Protein AF-A0A7V4H291-F1 (afdb_monomer)

Solvent-accessible surface area (backbone atoms only — not comparable to full-atom values): 2978 Å² total; per-residue (Å²): 139,83,89,87,86,85,86,78,94,72,58,70,70,56,50,53,30,38,62,68,36,72,36,65,52,70,45,57,49,96,90,41,71,92,49,78,47,75,48,78,38,68,47,124

Foldseek 3Di:
DDDDDDDDDDDPVVVVCQQCQNDKDFDADPVGPVGDDIDGRGHD

Structure (mmCIF, N/CA/C/O backbone):
data_AF-A0A7V4H291-F1
#
_entry.id   AF-A0A7V4H291-F1
#
loop_
_atom_site.group_PDB
_atom_site.id
_atom_site.type_symbol
_atom_site.label_atom_id
_atom_site.label_alt_id
_atom_site.label_comp_id
_atom_site.label_asym_id
_atom_site.label_entity_id
_atom_site.label_seq_id
_atom_site.pdbx_PDB_ins_code
_atom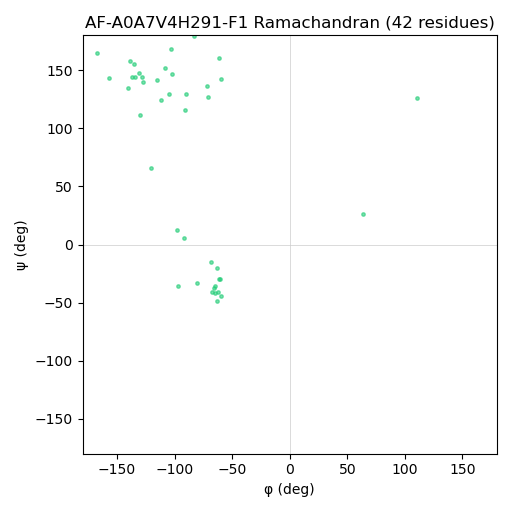_site.Cartn_x
_atom_site.Cartn_y
_atom_site.Cartn_z
_atom_site.occupancy
_atom_site.B_iso_or_equiv
_atom_site.auth_seq_id
_atom_site.auth_comp_id
_atom_site.auth_asym_id
_atom_site.auth_atom_id
_atom_site.pdbx_PDB_model_num
ATOM 1 N N . SER A 1 1 ? -0.674 -21.058 -5.638 1.00 69.12 1 SER A N 1
ATOM 2 C CA . SER A 1 1 ? -0.754 -19.881 -4.750 1.00 69.12 1 SER A CA 1
ATOM 3 C C . SER A 1 1 ? 0.614 -19.226 -4.705 1.00 69.12 1 SER A C 1
ATOM 5 O O . SER A 1 1 ? 1.610 -19.930 -4.801 1.00 69.12 1 SER A O 1
ATOM 7 N N . GLY A 1 2 ? 0.668 -17.898 -4.623 1.00 82.81 2 GLY A N 1
ATOM 8 C CA . GLY A 1 2 ? 1.910 -17.138 -4.474 1.00 82.81 2 GLY A CA 1
ATOM 9 C C . GLY A 1 2 ? 1.752 -16.129 -3.344 1.00 82.81 2 GLY A C 1
ATOM 10 O O . GLY A 1 2 ? 0.642 -15.655 -3.105 1.00 82.81 2 GLY A O 1
ATOM 11 N N . VAL A 1 3 ? 2.839 -15.839 -2.634 1.00 85.88 3 VAL A N 1
ATOM 12 C CA . VAL A 1 3 ? 2.880 -14.791 -1.609 1.00 85.88 3 VAL A CA 1
ATOM 13 C C . VAL A 1 3 ? 3.628 -13.603 -2.192 1.00 85.88 3 VAL A C 1
ATOM 15 O O . VAL A 1 3 ? 4.721 -13.764 -2.729 1.00 85.88 3 VAL A O 1
ATOM 18 N N . ILE A 1 4 ? 3.036 -12.418 -2.081 1.00 84.56 4 ILE A N 1
ATOM 19 C CA . ILE A 1 4 ? 3.686 -11.151 -2.408 1.00 84.56 4 ILE A CA 1
ATOM 20 C C . ILE A 1 4 ? 3.866 -10.408 -1.094 1.00 84.56 4 ILE A C 1
ATOM 22 O O . ILE A 1 4 ? 2.903 -10.193 -0.361 1.00 84.56 4 ILE A O 1
ATOM 26 N N . SER A 1 5 ? 5.104 -10.037 -0.792 1.00 89.38 5 SER A N 1
ATOM 27 C CA . SER A 1 5 ? 5.469 -9.321 0.427 1.00 89.38 5 SER A CA 1
ATOM 28 C C . SER A 1 5 ? 6.261 -8.069 0.0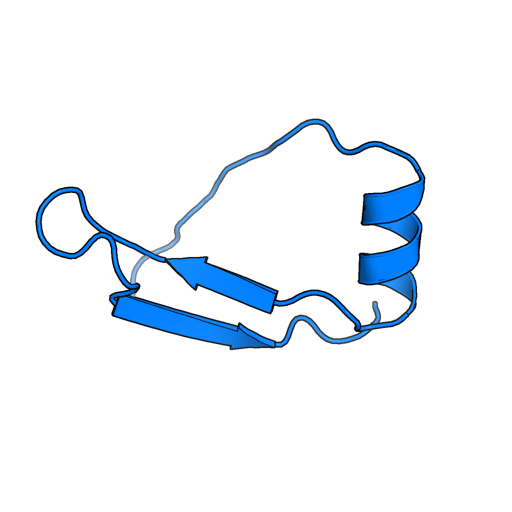81 1.00 89.38 5 SER A C 1
ATOM 30 O O . SER A 1 5 ? 7.132 -8.102 -0.785 1.00 89.38 5 SER A O 1
ATOM 32 N N . GLY A 1 6 ? 5.993 -6.981 0.793 1.00 88.75 6 GLY A N 1
ATOM 33 C CA . GLY A 1 6 ? 6.723 -5.726 0.682 1.00 88.75 6 GLY A CA 1
ATOM 34 C C . GLY A 1 6 ? 6.363 -4.800 1.838 1.00 88.75 6 GLY A C 1
ATOM 35 O O . GLY A 1 6 ? 5.381 -5.026 2.544 1.00 88.75 6 GLY A O 1
ATOM 36 N N . SER A 1 7 ? 7.165 -3.762 2.035 1.00 91.56 7 SER A N 1
ATOM 37 C CA . SER A 1 7 ? 6.949 -2.760 3.077 1.00 91.56 7 SER A CA 1
ATOM 38 C C . SER A 1 7 ? 7.201 -1.369 2.522 1.00 91.56 7 SER A C 1
ATOM 40 O O . SER A 1 7 ? 8.130 -1.174 1.740 1.00 91.56 7 SER A O 1
ATOM 42 N N . ALA A 1 8 ? 6.416 -0.399 2.973 1.00 90.44 8 ALA A N 1
ATOM 43 C CA . ALA A 1 8 ? 6.623 1.008 2.674 1.00 90.44 8 ALA A CA 1
ATOM 44 C C . ALA A 1 8 ? 6.486 1.828 3.958 1.00 90.44 8 ALA A C 1
ATOM 46 O O . ALA A 1 8 ? 5.648 1.530 4.811 1.00 90.44 8 ALA A O 1
ATOM 47 N N . THR A 1 9 ? 7.292 2.880 4.085 1.00 95.19 9 THR A N 1
ATOM 48 C CA . THR A 1 9 ? 7.094 3.879 5.137 1.00 95.19 9 THR A CA 1
ATOM 49 C C . THR A 1 9 ? 5.846 4.690 4.814 1.00 95.19 9 THR A C 1
ATOM 51 O O . THR A 1 9 ? 5.726 5.246 3.724 1.00 95.19 9 THR A O 1
ATOM 54 N N . VAL A 1 10 ? 4.928 4.778 5.774 1.00 93.44 10 VAL A N 1
ATOM 55 C CA . VAL A 1 10 ? 3.668 5.513 5.632 1.00 93.44 10 VAL A CA 1
ATOM 56 C C . VAL A 1 10 ? 3.618 6.699 6.590 1.00 93.44 10 VAL A C 1
ATOM 58 O O . VAL A 1 10 ? 4.070 6.616 7.735 1.00 93.44 10 VAL A O 1
ATOM 61 N N . ASN A 1 11 ? 3.059 7.812 6.123 1.00 97.44 11 ASN A N 1
ATOM 62 C CA . ASN A 1 11 ? 2.805 8.990 6.950 1.00 97.44 11 ASN A CA 1
ATOM 63 C C . ASN A 1 11 ? 1.479 8.845 7.728 1.00 97.44 11 ASN A C 1
ATOM 65 O O . ASN A 1 11 ? 0.775 7.840 7.604 1.00 97.44 11 ASN A O 1
ATOM 69 N N . GLN A 1 12 ? 1.132 9.850 8.537 1.00 97.62 12 GLN A N 1
ATOM 70 C CA . GLN A 1 12 ? -0.071 9.796 9.370 1.00 97.62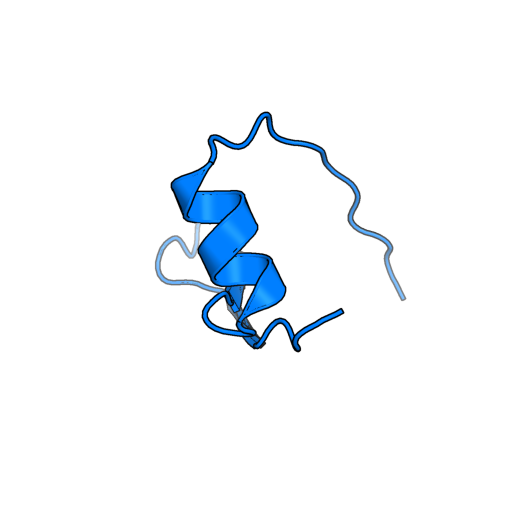 12 GLN A CA 1
ATOM 71 C C . GLN A 1 12 ? -1.367 9.702 8.551 1.00 97.62 12 GLN A C 1
ATOM 73 O O . GLN A 1 12 ? -2.231 8.899 8.885 1.00 97.62 12 GLN A O 1
ATOM 78 N N . SER A 1 13 ? -1.487 10.435 7.440 1.00 96.81 13 SER A N 1
ATOM 79 C CA . SER A 1 13 ? -2.716 10.416 6.636 1.00 96.81 13 SER A CA 1
ATOM 80 C C . SER A 1 13 ? -2.991 9.047 6.011 1.00 96.81 13 SER A C 1
ATOM 82 O O . SER A 1 13 ? -4.143 8.619 5.946 1.00 96.81 13 SER A O 1
ATOM 84 N N . VAL A 1 14 ? -1.944 8.324 5.602 1.00 95.38 14 VAL A N 1
ATOM 85 C CA . VAL A 1 14 ? -2.077 6.948 5.106 1.00 95.38 14 VAL A CA 1
ATOM 86 C C . VAL A 1 14 ? -2.503 6.000 6.229 1.00 95.38 14 VAL A C 1
ATOM 88 O O . VAL A 1 14 ? -3.380 5.166 6.009 1.00 95.38 14 VAL A O 1
ATOM 91 N N . LYS A 1 15 ? -1.950 6.144 7.442 1.00 95.38 15 LYS A N 1
ATOM 92 C CA . LYS A 1 15 ? -2.384 5.351 8.608 1.00 95.38 15 LYS A CA 1
ATOM 93 C C . LYS A 1 15 ? -3.865 5.569 8.916 1.00 95.38 15 LYS A C 1
ATOM 95 O O . LYS A 1 15 ? -4.589 4.597 9.107 1.00 95.38 15 LYS A O 1
ATOM 100 N N . ASP A 1 16 ? -4.325 6.816 8.892 1.00 97.31 16 ASP A N 1
ATOM 101 C CA . ASP A 1 16 ? -5.728 7.150 9.151 1.00 97.31 16 ASP A CA 1
ATOM 102 C C . ASP A 1 16 ? -6.656 6.595 8.058 1.00 97.31 16 ASP A C 1
ATOM 104 O O . ASP A 1 16 ? -7.763 6.141 8.342 1.00 97.31 16 ASP A O 1
ATOM 108 N N . ALA A 1 17 ? -6.221 6.605 6.794 1.00 96.31 17 ALA A N 1
ATOM 109 C CA . ALA A 1 17 ? -6.976 6.007 5.694 1.00 96.31 17 ALA A CA 1
ATOM 110 C C . ALA A 1 17 ? -7.1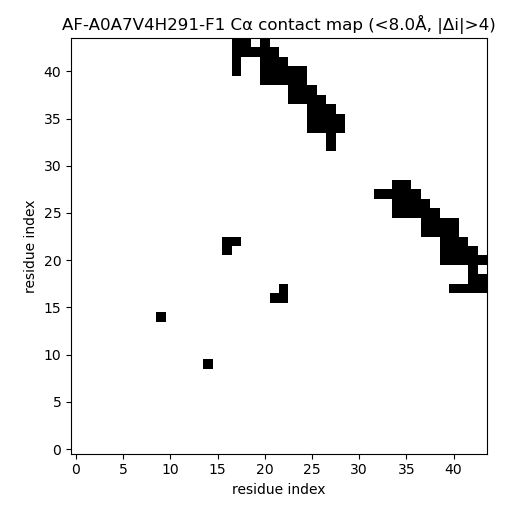06 4.483 5.845 1.00 96.31 17 ALA A C 1
ATOM 112 O O . ALA A 1 17 ? -8.195 3.950 5.636 1.00 96.31 17 ALA A O 1
ATOM 113 N N . LEU A 1 18 ? -6.029 3.802 6.249 1.00 95.06 18 LEU A N 1
ATOM 114 C CA . LEU A 1 18 ? -6.036 2.365 6.540 1.00 95.06 18 LEU A CA 1
ATOM 115 C C . LEU A 1 18 ? -6.969 2.039 7.715 1.00 95.06 18 LEU A C 1
ATOM 117 O O . LEU A 1 18 ? -7.839 1.185 7.580 1.00 95.06 18 LEU A O 1
ATOM 121 N N . ALA A 1 19 ? -6.853 2.769 8.829 1.00 95.94 19 ALA A N 1
ATOM 122 C CA . ALA A 1 19 ? -7.684 2.568 10.018 1.00 95.94 19 ALA A CA 1
ATOM 123 C C . ALA A 1 19 ? -9.185 2.786 9.753 1.00 95.94 19 ALA A C 1
ATOM 125 O O . ALA A 1 19 ? -10.028 2.165 10.388 1.00 95.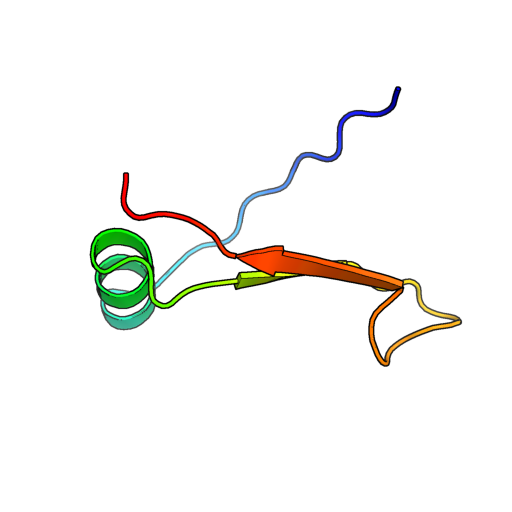94 19 ALA A O 1
ATOM 126 N N . GLN A 1 20 ? -9.526 3.655 8.799 1.00 97.31 20 GLN A N 1
ATOM 127 C CA . GLN A 1 20 ? -10.911 3.939 8.415 1.00 97.31 20 GLN A CA 1
ATOM 128 C C . GLN A 1 20 ? -11.411 3.059 7.256 1.00 97.31 20 GLN A C 1
ATOM 130 O O . GLN A 1 20 ? -12.502 3.301 6.745 1.00 97.31 20 GLN A O 1
ATOM 135 N N . GLY A 1 21 ? -10.623 2.082 6.790 1.00 96.12 21 GLY A N 1
ATOM 136 C CA . GLY A 1 21 ? -10.999 1.213 5.669 1.00 96.12 21 GLY A CA 1
ATOM 137 C C . GLY A 1 21 ? -11.167 1.958 4.340 1.00 96.12 21 GLY A C 1
ATOM 138 O O . GLY A 1 21 ? -11.931 1.530 3.480 1.00 96.12 21 GLY A O 1
ATOM 139 N N . ARG A 1 22 ? -10.481 3.094 4.162 1.00 96.75 22 ARG A N 1
ATOM 140 C CA . ARG A 1 22 ? -10.531 3.946 2.956 1.00 96.75 22 ARG A CA 1
ATOM 141 C C . ARG A 1 22 ? -9.372 3.682 1.991 1.00 96.75 22 ARG A C 1
ATOM 143 O O . ARG A 1 22 ? -9.127 4.481 1.090 1.00 96.75 22 ARG A O 1
ATOM 150 N N . ALA A 1 23 ? -8.638 2.593 2.191 1.00 94.94 23 ALA A N 1
ATOM 151 C CA . ALA A 1 23 ? -7.493 2.215 1.376 1.00 94.94 23 ALA A CA 1
ATOM 152 C C . ALA A 1 23 ? -7.817 1.001 0.495 1.00 94.94 23 ALA A C 1
ATOM 154 O O . ALA A 1 23 ? -8.619 0.143 0.855 1.00 94.94 23 ALA A O 1
ATOM 155 N N . TYR A 1 24 ? -7.153 0.907 -0.651 1.00 94.81 24 TYR A N 1
ATOM 156 C CA . TYR A 1 24 ? -7.211 -0.249 -1.541 1.00 94.81 24 TYR A CA 1
ATOM 157 C C . TYR A 1 24 ? -5.806 -0.542 -2.068 1.00 94.81 24 TYR A C 1
ATOM 159 O O . TYR A 1 24 ? -4.947 0.343 -2.080 1.00 94.81 24 TYR A O 1
ATOM 167 N N . PHE A 1 25 ? -5.566 -1.774 -2.506 1.00 91.19 25 PHE A N 1
ATOM 168 C CA . PHE A 1 25 ? -4.348 -2.116 -3.233 1.00 91.19 25 PHE A CA 1
ATOM 169 C C . PHE A 1 25 ? -4.633 -2.229 -4.730 1.00 91.19 25 PHE A C 1
ATOM 171 O O . PHE A 1 25 ? -5.709 -2.664 -5.147 1.00 91.19 25 PHE A O 1
ATOM 178 N N . ASN A 1 26 ? -3.640 -1.851 -5.534 1.00 92.50 26 ASN A N 1
ATOM 179 C CA . ASN A 1 26 ? -3.627 -2.049 -6.977 1.00 92.50 26 ASN A CA 1
ATOM 180 C C . ASN A 1 26 ? -2.295 -2.689 -7.372 1.00 92.50 26 ASN A C 1
ATOM 182 O O . ASN A 1 26 ? -1.244 -2.056 -7.264 1.00 92.50 26 ASN A O 1
ATOM 186 N N . LEU A 1 27 ? -2.340 -3.939 -7.813 1.00 90.25 27 LEU A N 1
ATOM 187 C CA . LEU A 1 27 ? -1.181 -4.658 -8.314 1.00 90.25 27 LEU A CA 1
ATOM 188 C C . LEU A 1 27 ? -1.065 -4.429 -9.819 1.00 90.25 27 LEU A C 1
ATOM 190 O O . LEU A 1 27 ? -2.035 -4.619 -10.548 1.00 90.25 27 LEU A O 1
ATOM 194 N N . HIS A 1 28 ? 0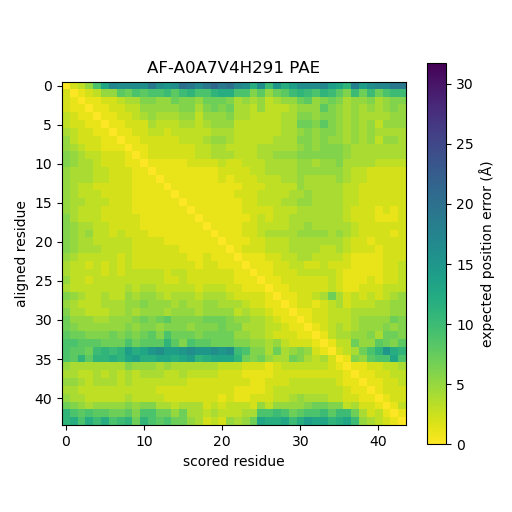.116 -4.035 -10.283 1.00 91.69 28 HIS A N 1
ATOM 195 C CA . HIS A 1 28 ? 0.400 -3.825 -11.698 1.00 91.69 28 HIS A CA 1
ATOM 196 C C . HIS A 1 28 ? 1.746 -4.438 -12.076 1.00 91.69 28 HIS A C 1
ATOM 198 O O . HIS A 1 28 ? 2.639 -4.596 -11.244 1.00 91.69 28 HIS A O 1
ATOM 204 N N . THR A 1 29 ? 1.883 -4.757 -13.356 1.00 89.75 29 THR A N 1
ATOM 205 C CA . THR A 1 29 ? 3.158 -5.100 -13.985 1.00 89.75 29 THR A CA 1
ATOM 206 C C . THR A 1 29 ? 3.656 -3.909 -14.798 1.00 89.75 29 THR A C 1
ATOM 208 O O . THR A 1 29 ? 2.908 -2.968 -15.067 1.00 89.75 29 THR A O 1
ATOM 211 N N . THR A 1 30 ? 4.913 -3.946 -15.239 1.00 91.12 30 THR A N 1
ATOM 212 C CA . THR A 1 30 ? 5.465 -2.919 -16.138 1.00 91.12 30 THR A CA 1
ATOM 213 C C . THR A 1 30 ? 4.709 -2.855 -17.469 1.00 91.12 30 THR A C 1
ATOM 215 O O . THR A 1 30 ? 4.614 -1.792 -18.071 1.00 91.12 30 THR A O 1
ATOM 218 N N . VAL A 1 31 ? 4.148 -3.988 -17.912 1.00 93.50 31 VAL A N 1
ATOM 219 C CA . VAL A 1 31 ? 3.372 -4.107 -19.156 1.00 93.50 31 VAL A CA 1
ATOM 220 C C . VAL A 1 31 ? 1.929 -3.609 -18.968 1.00 93.50 31 VAL A C 1
ATOM 222 O O . VAL A 1 31 ? 1.369 -3.012 -19.884 1.00 93.50 31 VAL A O 1
ATOM 225 N N . HIS A 1 32 ? 1.338 -3.778 -17.777 1.00 85.88 32 HIS A N 1
ATOM 226 C CA . HIS A 1 32 ? -0.048 -3.394 -17.468 1.00 85.88 32 HIS A CA 1
ATOM 227 C C . HIS A 1 32 ? -0.145 -2.372 -16.319 1.00 85.88 32 HIS A C 1
ATOM 229 O O . HIS A 1 32 ? -0.715 -2.645 -15.261 1.00 85.88 32 HIS A O 1
ATOM 235 N N . GLY A 1 33 ? 0.370 -1.156 -16.532 1.00 89.06 33 GLY A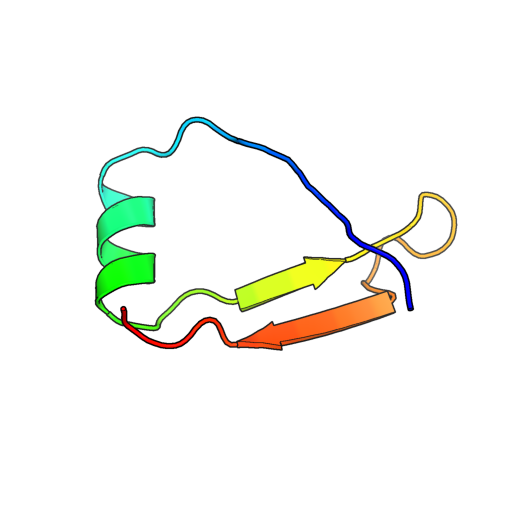 N 1
ATOM 236 C CA . GLY A 1 33 ? 0.424 -0.102 -15.502 1.00 89.06 33 GLY A CA 1
ATOM 237 C C . GLY A 1 33 ? -0.935 0.400 -14.982 1.00 89.06 33 GLY A C 1
ATOM 238 O O . GLY A 1 33 ? -1.012 0.944 -13.883 1.00 89.06 33 GLY A O 1
ATOM 239 N N . GLY A 1 34 ? -2.024 0.186 -15.729 1.00 83.94 34 GLY A N 1
ATOM 240 C CA . GLY A 1 34 ? -3.383 0.554 -15.303 1.00 83.94 34 GLY A CA 1
ATOM 241 C C . GLY A 1 34 ? -3.926 -0.277 -14.130 1.00 83.94 34 GLY A C 1
ATOM 242 O O . GLY A 1 34 ? -4.901 0.129 -13.489 1.00 83.94 34 GLY A O 1
ATOM 243 N N . GLY A 1 35 ? -3.292 -1.408 -13.813 1.00 77.31 35 GLY A N 1
ATOM 244 C CA . GLY A 1 35 ? -3.707 -2.321 -12.751 1.00 77.31 35 GLY A CA 1
ATOM 245 C C . GLY A 1 35 ? -4.237 -3.640 -13.294 1.00 77.31 35 GLY A C 1
ATOM 246 O O . GLY A 1 35 ? -5.161 -3.661 -14.102 1.00 77.31 35 GLY A O 1
ATOM 247 N N . GLU A 1 36 ? -3.656 -4.728 -12.809 1.00 85.25 36 GLU A N 1
AT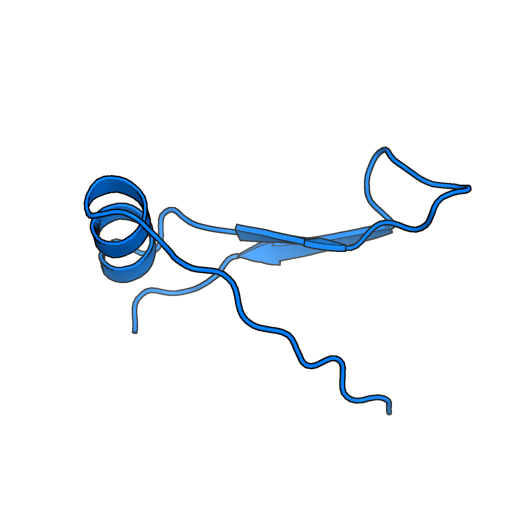OM 248 C CA . GLU A 1 36 ? -4.013 -6.103 -13.147 1.00 85.25 36 GLU A CA 1
ATOM 249 C C . GLU A 1 36 ? -4.954 -6.700 -12.088 1.00 85.25 36 GLU A C 1
ATOM 251 O O . GLU A 1 36 ? -5.888 -7.422 -12.424 1.00 85.25 36 GLU A O 1
ATOM 256 N N . ILE A 1 37 ? -4.769 -6.339 -10.807 1.00 89.69 37 ILE A N 1
ATOM 257 C CA . ILE A 1 37 ? -5.610 -6.800 -9.689 1.00 89.69 37 ILE A CA 1
ATOM 258 C C . ILE A 1 37 ? -5.858 -5.655 -8.704 1.00 89.69 37 ILE A C 1
ATOM 260 O O . ILE A 1 37 ? -4.924 -4.959 -8.306 1.00 89.69 37 ILE A O 1
ATOM 264 N N . ARG A 1 38 ? -7.111 -5.489 -8.262 1.00 93.06 38 ARG A N 1
ATOM 265 C CA . ARG A 1 38 ? -7.523 -4.479 -7.276 1.00 93.06 38 ARG A CA 1
ATOM 266 C C . ARG A 1 38 ? -8.320 -5.112 -6.145 1.00 93.06 38 ARG A C 1
ATOM 268 O O . ARG A 1 38 ? -9.119 -6.011 -6.392 1.00 93.06 38 ARG A O 1
ATOM 275 N N . GLY A 1 39 ? -8.148 -4.605 -4.928 1.00 92.19 39 GLY A N 1
ATOM 276 C CA . GLY A 1 39 ? -8.921 -5.056 -3.773 1.00 92.19 39 GLY A CA 1
ATOM 277 C C . GLY A 1 39 ? -8.986 -4.017 -2.661 1.00 92.19 39 GLY A C 1
ATOM 278 O O . GLY A 1 39 ? -8.015 -3.300 -2.415 1.00 92.19 39 GLY A O 1
ATOM 279 N N . GLN A 1 40 ? -10.140 -3.936 -1.997 1.00 95.81 40 GLN A N 1
ATOM 280 C CA . GLN A 1 40 ? -10.337 -3.056 -0.848 1.00 95.81 40 GLN A CA 1
ATOM 281 C C . GLN A 1 40 ? -9.582 -3.600 0.365 1.00 95.81 40 GLN A C 1
ATOM 283 O O . GLN A 1 40 ? -9.642 -4.796 0.653 1.00 95.81 40 GLN A O 1
ATOM 288 N N . LEU A 1 41 ? -8.908 -2.717 1.096 1.00 92.69 41 LEU A N 1
ATOM 289 C CA . LEU A 1 41 ? -8.385 -3.029 2.417 1.00 92.69 41 LEU A CA 1
ATOM 290 C C . LEU A 1 41 ? -9.461 -2.658 3.437 1.00 92.69 41 LEU A C 1
ATOM 292 O O . LEU A 1 41 ? -9.852 -1.494 3.544 1.00 92.69 41 LEU A O 1
ATOM 296 N N . GLY A 1 42 ? -9.974 -3.663 4.148 1.00 91.44 42 GLY A N 1
ATOM 297 C CA . GLY A 1 42 ? -10.875 -3.434 5.273 1.00 91.44 42 GLY A CA 1
ATOM 298 C C . GLY A 1 42 ? -10.188 -2.629 6.376 1.00 91.44 42 GLY A C 1
ATOM 299 O O . GLY A 1 42 ? -8.958 -2.560 6.431 1.00 91.44 42 GLY A O 1
ATOM 300 N N . ALA A 1 43 ? -10.991 -2.027 7.254 1.00 87.81 43 ALA A N 1
ATOM 301 C CA . ALA A 1 43 ? -10.4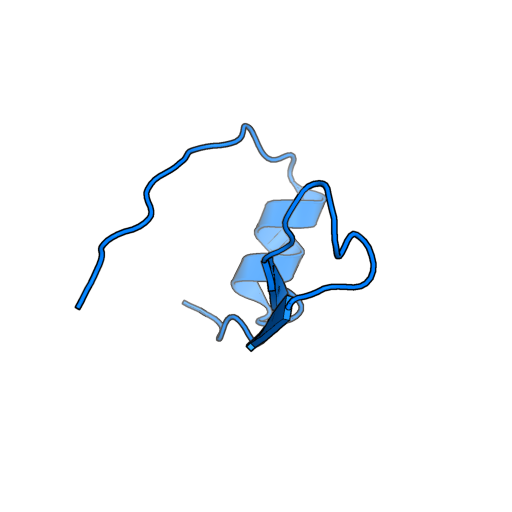55 -1.535 8.515 1.00 87.81 43 ALA A CA 1
ATOM 302 C C . ALA A 1 43 ? -9.850 -2.722 9.300 1.00 87.81 43 ALA A C 1
ATOM 304 O O . ALA A 1 43 ? -10.388 -3.831 9.193 1.00 87.81 43 ALA A O 1
ATOM 305 N N . PRO A 1 44 ? -8.727 -2.514 10.009 1.00 77.88 44 PRO A N 1
ATOM 306 C CA . PRO A 1 44 ? -8.144 -3.533 10.876 1.00 77.88 44 PRO A CA 1
ATOM 307 C C . PRO A 1 44 ? -9.097 -3.978 11.991 1.00 77.88 44 PRO A C 1
ATOM 309 O O . PRO A 1 44 ? -9.966 -3.171 12.398 1.00 77.88 44 PRO A O 1
#

Radius of gyration: 12.23 Å; Cα contacts (8 Å, |Δi|>4): 47; chains: 1; bounding box: 18×30×30 Å

pLDDT: mean 90.92, std 5.97, range [69.12, 97.62]

Secondary structure (DSSP, 8-state):
-----------HHHHHHHHTT-EEEEE--SS-TT-SEEEEE---

Mean predicted aligned error: 3.97 Å

Sequence (44 aa):
SGVISGSATVNQSVKDALAQGRAYFNLHTTVHGGGEIRGQLGAP

Nearest PDB structures (foldseek):
  3zqm-assembly1_C  TM=4.189E-01  e=7.211E+00  Bacillus phage SF6
  7dwq-assembly1_C  TM=2.871E-01  e=9.563E+00  Acaryochloris marina MBIC11017